Protein AF-A0A920H815-F1 (afdb_monomer)

Sequence (118 aa):
MYKNYIPILSSESYQNYSILFKRKYTRFIFSVDKKKNIILGKKRKYYKNIRCLSLIMMNIDRIGSNKGIEIEYLNKVKNSNNYNNFIVAGGFKKSDETVLKKLNIGEVICLSEVLRNL

Secondary structure (DSSP, 8-state):
--SS---EEETTT-S-THHHHSSS---SEEEEEEETTEE-STTTTSGGG---SEEEEEEGGGTTSSS---HHHHHHHHHT---S-EEEESS--GGGHHHHHHTT--EEE-SHHHHH--

Mean predicted aligned error: 5.02 Å

Radius of gyration: 14.64 Å; Cα contacts (8 Å, |Δi|>4): 190; chains: 1; bounding box: 39×27×41 Å

Structure (mmCIF, N/CA/C/O backbone):
data_AF-A0A920H815-F1
#
_entry.id   AF-A0A920H815-F1
#
loop_
_atom_site.group_PDB
_atom_site.id
_atom_site.type_symbol
_atom_site.label_atom_id
_atom_site.label_alt_id
_atom_site.label_comp_id
_atom_site.label_asym_id
_atom_site.label_entity_id
_atom_site.label_seq_id
_atom_site.pdbx_PDB_ins_code
_atom_site.Cartn_x
_atom_site.Cartn_y
_atom_site.Cartn_z
_atom_site.occupancy
_atom_site.B_iso_or_equiv
_atom_site.auth_seq_id
_atom_site.auth_comp_id
_atom_site.auth_asym_id
_atom_site.auth_atom_id
_atom_site.pdbx_PDB_model_num
ATOM 1 N N . MET A 1 1 ? -27.165 -3.424 2.553 1.00 58.59 1 MET A N 1
ATOM 2 C CA . MET A 1 1 ? -25.768 -3.710 2.952 1.00 58.59 1 MET A CA 1
ATOM 3 C C . MET A 1 1 ? -25.347 -4.982 2.228 1.00 58.59 1 MET A C 1
ATOM 5 O O . MET A 1 1 ? -26.087 -5.957 2.305 1.00 58.59 1 MET A O 1
ATOM 9 N N . TYR A 1 2 ? -24.273 -4.954 1.435 1.00 74.31 2 TYR A N 1
ATOM 10 C CA . TYR A 1 2 ? -23.832 -6.127 0.664 1.00 74.31 2 TYR A CA 1
ATOM 11 C C . TYR A 1 2 ? -23.469 -7.284 1.613 1.00 74.31 2 TYR A C 1
ATOM 13 O O . TYR A 1 2 ? -22.980 -7.041 2.712 1.00 74.31 2 TYR A O 1
ATOM 21 N N . LYS A 1 3 ? -23.731 -8.541 1.232 1.00 76.62 3 LYS A N 1
ATOM 22 C CA . LYS A 1 3 ? -23.512 -9.703 2.122 1.00 76.62 3 LYS A CA 1
ATOM 23 C C . LYS A 1 3 ? -22.102 -10.309 2.032 1.00 76.62 3 LYS A C 1
ATOM 25 O O . LYS A 1 3 ? -21.696 -11.001 2.956 1.00 76.62 3 LYS A O 1
ATOM 30 N N . ASN A 1 4 ? -21.349 -10.029 0.966 1.00 86.69 4 ASN A N 1
ATOM 31 C CA . ASN A 1 4 ? -20.008 -10.577 0.741 1.00 86.69 4 ASN A CA 1
ATOM 32 C C . ASN A 1 4 ? -19.070 -9.509 0.155 1.00 86.69 4 ASN A C 1
ATOM 34 O O . ASN A 1 4 ? -18.893 -9.426 -1.056 1.00 86.69 4 ASN A O 1
ATOM 38 N N . TYR A 1 5 ? -18.537 -8.634 1.008 1.00 87.81 5 TYR A N 1
ATOM 39 C CA . TYR A 1 5 ? -17.632 -7.562 0.591 1.00 87.81 5 TYR A CA 1
ATOM 40 C C . TYR A 1 5 ? -16.606 -7.246 1.682 1.00 87.81 5 TYR A C 1
ATOM 42 O O . TYR A 1 5 ? -16.864 -7.443 2.872 1.00 87.81 5 TYR A O 1
ATOM 50 N N . ILE A 1 6 ? -15.459 -6.706 1.272 1.00 89.69 6 ILE A N 1
ATOM 51 C CA . ILE A 1 6 ? -14.513 -6.029 2.160 1.00 89.69 6 ILE A CA 1
ATOM 52 C C . ILE A 1 6 ? -14.474 -4.563 1.719 1.00 89.69 6 ILE A C 1
ATOM 54 O O . ILE A 1 6 ? -14.097 -4.290 0.580 1.00 89.69 6 ILE A O 1
ATOM 58 N N . PRO A 1 7 ? -14.887 -3.608 2.568 1.00 89.31 7 PRO A N 1
ATOM 59 C CA . PRO A 1 7 ? -14.834 -2.203 2.200 1.00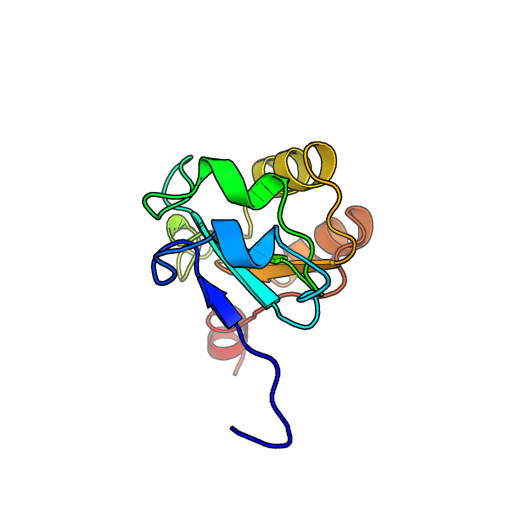 89.31 7 PRO A CA 1
ATOM 60 C C . PRO A 1 7 ? -13.384 -1.726 2.103 1.00 89.31 7 PRO A C 1
ATOM 62 O O . PRO A 1 7 ? -12.562 -2.043 2.966 1.00 89.31 7 PRO A O 1
ATOM 65 N N . ILE A 1 8 ? -13.103 -0.916 1.084 1.00 90.06 8 ILE A N 1
ATOM 66 C CA . ILE A 1 8 ? -11.870 -0.136 0.979 1.00 90.06 8 ILE A CA 1
ATOM 67 C C . ILE A 1 8 ? -12.210 1.306 1.343 1.00 90.06 8 ILE A C 1
ATOM 69 O O . ILE A 1 8 ? -13.060 1.930 0.710 1.00 90.06 8 ILE A O 1
ATOM 73 N N . LEU A 1 9 ? -11.567 1.833 2.380 1.00 88.56 9 LEU A N 1
ATOM 74 C CA . LEU A 1 9 ? -11.722 3.224 2.799 1.00 88.56 9 LEU A CA 1
ATOM 75 C C . LEU A 1 9 ? -10.468 4.000 2.404 1.00 88.56 9 LEU A C 1
ATOM 77 O O . LEU A 1 9 ? -9.372 3.618 2.802 1.00 88.56 9 LEU A O 1
ATOM 81 N N . SER A 1 10 ? -10.621 5.083 1.642 1.00 88.38 10 SER A N 1
ATOM 82 C CA . SER A 1 10 ? -9.501 5.931 1.214 1.00 88.38 10 SER A CA 1
ATOM 83 C C . SER A 1 10 ? -9.291 7.130 2.146 1.00 88.38 10 SER A C 1
ATOM 85 O O . SER A 1 10 ? -10.260 7.722 2.647 1.00 88.38 10 SER A O 1
ATOM 87 N N . SER A 1 11 ? -8.025 7.536 2.316 1.00 85.25 11 SER A N 1
ATOM 88 C CA . SER A 1 11 ? -7.622 8.790 2.974 1.00 85.25 11 SER A CA 1
ATOM 89 C C . SER A 1 11 ? -8.336 10.032 2.429 1.00 85.25 11 SER A C 1
ATOM 91 O O . SER A 1 11 ? -8.500 11.014 3.163 1.00 85.25 11 SER A O 1
ATOM 93 N N . GLU A 1 12 ? -8.784 9.985 1.175 1.00 82.38 12 GLU A N 1
ATOM 94 C CA . GLU A 1 12 ? -9.420 11.095 0.463 1.00 82.38 12 GLU A CA 1
ATOM 95 C C . GLU A 1 12 ? -10.949 11.089 0.567 1.00 82.38 12 GLU A C 1
ATOM 97 O O . GLU A 1 12 ? -11.560 12.154 0.630 1.00 82.38 12 GLU A O 1
ATOM 102 N N . SER A 1 13 ? -11.574 9.912 0.648 1.00 75.00 13 SER A N 1
ATOM 103 C CA . SER A 1 13 ? -13.037 9.779 0.570 1.00 75.00 13 SER A CA 1
ATOM 104 C C . SER A 1 13 ? -13.747 9.895 1.922 1.00 75.00 13 SER A C 1
ATOM 106 O O . SER A 1 13 ? -14.927 10.237 1.979 1.00 75.00 13 SER A O 1
ATOM 108 N N . TYR A 1 14 ? -13.070 9.581 3.031 1.00 69.12 14 TYR A N 1
ATOM 109 C CA . TYR A 1 14 ? -13.755 9.396 4.313 1.00 69.12 14 TYR A CA 1
ATOM 110 C C . TYR A 1 14 ? -13.800 10.672 5.169 1.00 69.12 14 TYR A C 1
ATOM 112 O O . TYR A 1 14 ? -12.777 11.198 5.604 1.00 69.12 14 TYR A O 1
ATOM 120 N N . GLN A 1 15 ? -14.998 11.185 5.457 1.00 68.12 15 GLN A N 1
ATOM 121 C CA . GLN A 1 15 ? -15.148 12.467 6.158 1.00 68.12 15 GLN A CA 1
ATOM 122 C C . GLN A 1 15 ? -15.010 12.349 7.688 1.00 68.12 15 GLN A C 1
ATOM 124 O O . GLN A 1 15 ? -14.424 13.232 8.322 1.00 68.12 15 GLN A O 1
ATOM 129 N N . ASN A 1 16 ? -15.477 11.248 8.295 1.00 72.81 16 ASN A N 1
ATOM 130 C CA . ASN A 1 16 ? -15.565 11.106 9.753 1.00 72.81 16 ASN A CA 1
ATOM 131 C C . ASN A 1 16 ? -14.744 9.936 10.322 1.00 72.81 16 ASN A C 1
ATOM 133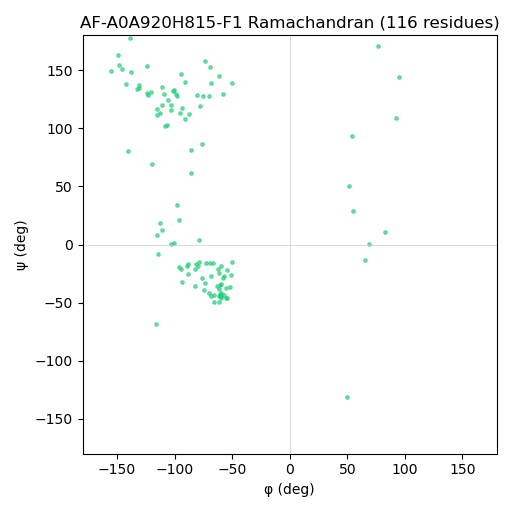 O O . ASN A 1 16 ? -15.283 8.982 10.872 1.00 72.81 16 ASN A O 1
ATOM 137 N N . TYR A 1 17 ? -13.415 10.046 10.273 1.00 73.19 17 TYR A N 1
ATOM 138 C CA . TYR A 1 17 ? -12.480 9.056 10.834 1.00 73.19 17 TYR A CA 1
ATOM 139 C C . TYR A 1 17 ? -12.690 8.723 12.315 1.00 73.19 17 TYR A C 1
ATOM 141 O O . TYR A 1 17 ? -12.277 7.653 12.753 1.00 73.19 17 TYR A O 1
ATOM 149 N N . SER A 1 18 ? -13.335 9.604 13.090 1.00 70.56 18 SER A N 1
ATOM 150 C CA . SER A 1 18 ? -13.567 9.376 14.522 1.00 70.56 18 SER A CA 1
ATOM 151 C C . SER A 1 18 ? -14.344 8.085 14.796 1.00 70.56 18 SER A C 1
ATOM 153 O O . SER A 1 18 ? -14.122 7.450 15.824 1.00 70.56 18 SER A O 1
ATOM 155 N N . ILE A 1 19 ? -15.190 7.652 13.855 1.00 70.94 19 ILE A N 1
ATOM 156 C CA . ILE A 1 19 ? -15.954 6.411 13.983 1.00 70.94 19 ILE A CA 1
ATOM 157 C C . ILE A 1 19 ? -15.101 5.161 13.734 1.00 70.94 19 ILE A C 1
ATOM 159 O O . ILE A 1 19 ? -15.350 4.141 14.360 1.00 70.94 19 ILE A O 1
ATOM 163 N N . LEU A 1 20 ? -14.041 5.244 12.919 1.00 71.38 20 LEU A N 1
ATOM 164 C CA 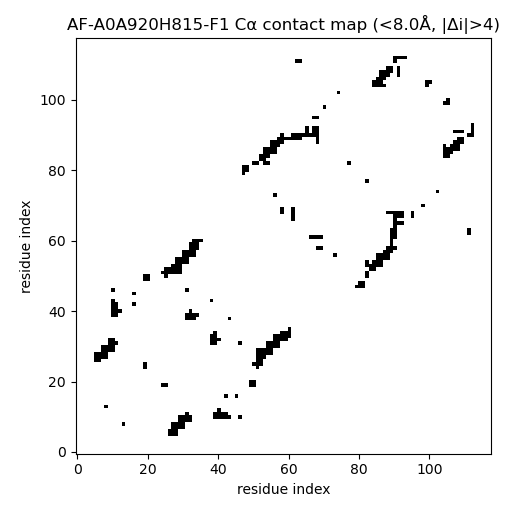. LEU A 1 20 ? -13.094 4.133 12.721 1.00 71.38 20 LEU A CA 1
ATOM 165 C C . LEU A 1 20 ? -12.265 3.871 13.984 1.00 71.38 20 LEU A C 1
ATOM 167 O O . LEU A 1 20 ? -11.846 2.746 14.237 1.00 71.38 20 LEU A O 1
ATOM 171 N N . PHE A 1 21 ? -12.068 4.905 14.804 1.00 68.19 21 PHE A N 1
ATOM 172 C CA . PHE A 1 21 ? -11.434 4.787 16.116 1.00 68.19 21 PHE A CA 1
ATOM 173 C C . PHE A 1 21 ? -12.410 4.323 17.207 1.00 68.19 21 PHE A C 1
ATOM 175 O O . PHE A 1 21 ? -11.986 3.788 18.232 1.00 68.19 21 PHE A O 1
ATOM 182 N N . LYS A 1 22 ? -13.723 4.497 17.004 1.00 59.53 22 LYS A N 1
ATOM 183 C CA . LYS A 1 22 ? -14.753 4.098 17.967 1.00 59.53 22 LYS A CA 1
ATOM 184 C C . LYS A 1 22 ? -15.226 2.667 17.686 1.00 59.53 22 LYS A C 1
ATOM 186 O O . LYS A 1 22 ? -15.977 2.403 16.763 1.00 59.53 22 LYS A O 1
ATOM 191 N N . ARG A 1 23 ? -14.812 1.757 18.575 1.00 54.09 23 ARG A N 1
ATOM 192 C CA . ARG A 1 23 ? -15.325 0.386 18.781 1.00 54.09 23 ARG A CA 1
ATOM 193 C C . ARG A 1 23 ? -15.363 -0.522 17.533 1.00 54.09 23 ARG A C 1
ATOM 195 O O . ARG A 1 23 ? -16.381 -0.681 16.874 1.00 54.09 23 ARG A O 1
ATOM 202 N N . LYS A 1 24 ? -14.276 -1.288 17.371 1.00 63.81 24 LYS A N 1
ATOM 203 C CA . LYS A 1 24 ? -14.225 -2.631 16.744 1.00 63.81 24 LYS A CA 1
ATOM 204 C C . LYS A 1 24 ? -14.467 -2.743 15.232 1.00 63.81 24 LYS A C 1
ATOM 206 O O . LYS A 1 24 ? -14.389 -3.858 14.721 1.00 63.81 24 LYS A O 1
ATOM 211 N N . TYR A 1 25 ? -14.702 -1.659 14.495 1.00 74.06 25 TYR A N 1
ATOM 212 C CA . TYR A 1 25 ? -14.799 -1.761 13.037 1.00 74.06 25 TYR A CA 1
ATOM 213 C C . TYR A 1 25 ? -13.403 -1.910 12.429 1.00 74.06 25 TYR A C 1
ATOM 215 O O . TYR A 1 25 ? -12.767 -0.922 12.107 1.00 74.06 25 TYR A O 1
ATOM 223 N N . THR A 1 26 ? -12.901 -3.142 12.331 1.00 80.69 26 THR A N 1
ATOM 224 C CA . THR A 1 26 ? -11.551 -3.446 11.814 1.00 80.69 26 THR A CA 1
ATOM 225 C C . THR A 1 26 ? -11.577 -4.242 10.515 1.00 80.69 26 THR A C 1
ATOM 227 O O . THR A 1 26 ? -10.535 -4.443 9.898 1.00 80.69 26 THR A O 1
ATOM 230 N N . ARG A 1 27 ? -12.756 -4.709 10.086 1.00 88.00 27 ARG A N 1
ATOM 231 C CA . ARG A 1 27 ? -12.926 -5.569 8.909 1.00 88.00 27 ARG A CA 1
ATOM 232 C C . ARG A 1 27 ? -13.041 -4.747 7.622 1.00 88.00 27 ARG A C 1
ATOM 234 O O . ARG A 1 27 ? -14.064 -4.769 6.947 1.00 88.00 27 ARG A O 1
ATOM 241 N N . PHE A 1 28 ? -11.995 -3.993 7.315 1.00 89.06 28 PHE A N 1
ATOM 242 C CA . PHE A 1 28 ? -11.883 -3.183 6.105 1.00 89.06 28 PHE A CA 1
ATOM 243 C C . PHE A 1 28 ? -10.419 -3.083 5.671 1.00 89.06 28 PHE A C 1
ATOM 245 O O . PHE A 1 28 ? -9.518 -3.361 6.465 1.00 89.06 28 PHE A O 1
ATOM 252 N N . ILE A 1 29 ? -10.184 -2.678 4.428 1.00 91.69 29 ILE A N 1
ATOM 253 C CA . ILE A 1 29 ? -8.861 -2.304 3.926 1.00 91.69 29 ILE A CA 1
ATOM 254 C C . ILE A 1 29 ? -8.780 -0.783 3.932 1.00 91.69 29 ILE A C 1
ATOM 256 O O . ILE A 1 29 ? -9.706 -0.099 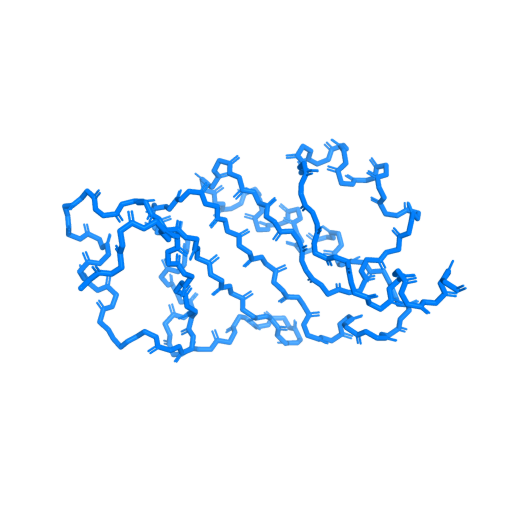3.493 1.00 91.69 29 ILE A O 1
ATOM 260 N N . PHE A 1 30 ? -7.682 -0.242 4.446 1.00 90.62 30 PHE A N 1
ATOM 261 C CA . PHE A 1 30 ? -7.436 1.191 4.390 1.00 90.62 30 PHE A CA 1
ATOM 262 C C . PHE A 1 30 ? -6.506 1.494 3.219 1.00 90.62 30 PHE A C 1
ATOM 264 O O . PHE A 1 30 ? -5.465 0.861 3.105 1.00 90.62 30 PHE A O 1
ATOM 271 N N . SER A 1 31 ? -6.875 2.426 2.345 1.00 92.56 31 SER A N 1
ATOM 272 C CA . SER A 1 31 ? -6.053 2.851 1.211 1.00 92.56 31 SER A CA 1
ATOM 273 C C . SER A 1 31 ? -5.531 4.252 1.449 1.00 92.56 31 SER A C 1
ATOM 275 O O . SER A 1 31 ? -6.292 5.167 1.775 1.00 92.56 31 SER A O 1
ATOM 277 N N . VAL A 1 32 ? -4.225 4.417 1.285 1.00 92.19 32 VAL A N 1
ATOM 278 C CA . VAL A 1 32 ? -3.578 5.720 1.335 1.00 92.19 32 VAL A CA 1
ATOM 279 C C . VAL A 1 32 ? -2.801 5.956 0.057 1.00 92.19 32 VAL A C 1
ATOM 281 O O . VAL A 1 32 ? -1.978 5.141 -0.366 1.00 92.19 32 VAL A O 1
ATOM 284 N N . ASP A 1 33 ? -3.045 7.125 -0.509 1.00 92.69 33 ASP A N 1
ATOM 285 C CA . ASP A 1 33 ? -2.414 7.547 -1.741 1.00 92.69 33 ASP A CA 1
ATOM 286 C C . ASP A 1 33 ? -1.294 8.518 -1.397 1.00 92.69 33 ASP A C 1
ATOM 288 O O . ASP A 1 33 ? -1.462 9.440 -0.599 1.00 92.69 33 ASP A O 1
ATOM 292 N N . LYS A 1 34 ? -0.120 8.307 -1.976 1.00 92.69 34 LYS A N 1
ATOM 293 C CA . LYS A 1 34 ? 1.046 9.175 -1.846 1.00 92.69 34 LYS A CA 1
ATOM 294 C C . LYS A 1 34 ? 1.306 9.858 -3.173 1.00 92.69 34 LYS A C 1
ATOM 296 O O . LYS A 1 34 ? 1.358 9.210 -4.217 1.00 92.69 34 LYS A O 1
ATOM 301 N N . LYS A 1 35 ? 1.582 11.156 -3.098 1.00 92.94 35 LYS A N 1
ATOM 302 C CA . LYS A 1 35 ? 2.193 11.927 -4.178 1.00 92.94 35 LYS A CA 1
ATOM 303 C C . LYS A 1 35 ? 3.322 12.767 -3.600 1.00 92.94 35 LYS A C 1
ATOM 305 O O . LYS A 1 35 ? 3.178 13.404 -2.554 1.00 92.94 35 LYS A O 1
ATOM 310 N N . LYS A 1 36 ? 4.468 12.761 -4.264 1.00 90.00 36 LYS A N 1
ATOM 311 C CA . LYS A 1 36 ? 5.761 13.211 -3.744 1.00 90.00 36 LYS A CA 1
ATOM 312 C C . LYS A 1 36 ? 6.004 12.550 -2.387 1.00 90.00 36 LYS A C 1
ATOM 314 O O . LYS A 1 36 ? 5.782 11.355 -2.249 1.00 90.00 36 LYS A O 1
ATOM 319 N N . ASN A 1 37 ? 6.383 13.300 -1.356 1.00 85.88 37 ASN A N 1
ATOM 320 C CA . ASN A 1 37 ? 6.586 12.775 0.001 1.00 85.88 37 ASN A CA 1
ATOM 321 C C . ASN A 1 37 ? 5.371 12.955 0.922 1.00 85.88 37 ASN A C 1
ATOM 323 O O . ASN A 1 37 ? 5.509 12.953 2.145 1.00 85.88 37 ASN A O 1
ATOM 327 N N . ILE A 1 38 ? 4.177 13.129 0.349 1.00 88.56 38 ILE A N 1
ATOM 328 C CA . ILE A 1 38 ? 2.970 13.489 1.089 1.00 88.56 38 ILE A CA 1
ATOM 329 C C . ILE A 1 38 ? 1.885 12.439 0.850 1.00 88.56 38 ILE A C 1
ATOM 331 O O . ILE A 1 38 ? 1.540 12.138 -0.289 1.00 88.56 38 ILE A O 1
ATOM 335 N N . ILE A 1 39 ? 1.313 11.923 1.942 1.00 89.88 39 ILE A N 1
ATOM 336 C CA . ILE A 1 39 ? 0.047 11.185 1.891 1.00 89.88 39 ILE A CA 1
ATOM 337 C C . ILE A 1 39 ? -1.082 12.176 1.587 1.00 89.88 39 ILE A C 1
ATOM 339 O O . ILE A 1 39 ? -1.220 13.201 2.267 1.00 89.88 39 ILE A O 1
ATOM 343 N N . LEU A 1 40 ? -1.872 11.870 0.567 1.00 89.81 40 LEU A N 1
ATOM 344 C CA . LEU A 1 40 ? -3.022 12.630 0.112 1.00 89.81 40 LEU A CA 1
ATOM 345 C C . LEU A 1 40 ? -4.215 12.473 1.062 1.00 89.81 40 LEU A C 1
ATOM 347 O O . LEU A 1 40 ? -4.316 11.531 1.854 1.00 89.81 40 LEU A O 1
ATOM 351 N N . GLY A 1 41 ? -5.122 13.446 0.994 1.00 83.62 41 GLY A N 1
ATOM 352 C CA . GLY A 1 41 ? -6.313 13.520 1.834 1.00 83.62 41 GLY A CA 1
ATOM 353 C C . GLY A 1 41 ? -6.140 14.376 3.092 1.00 83.62 41 GLY A C 1
ATOM 354 O O . GLY A 1 41 ? -5.101 14.394 3.760 1.00 83.62 41 GLY A O 1
ATOM 355 N N . LYS A 1 42 ? -7.215 15.083 3.469 1.00 71.56 42 LYS A N 1
ATOM 356 C CA . LYS A 1 42 ? -7.251 16.016 4.620 1.00 71.56 42 LYS A CA 1
ATOM 357 C C . LYS A 1 42 ? -6.921 15.346 5.960 1.00 71.56 42 LYS A C 1
ATOM 359 O O . LYS A 1 42 ? -6.614 16.016 6.945 1.00 71.56 42 LYS A O 1
ATOM 364 N N . LYS A 1 43 ? -7.022 14.019 6.021 1.00 67.75 43 LYS A N 1
ATOM 365 C CA . LYS A 1 43 ? -6.928 13.217 7.245 1.00 67.75 43 LYS A CA 1
ATOM 366 C C . LYS A 1 43 ? -5.673 12.336 7.281 1.00 67.75 43 LYS A C 1
ATOM 368 O O . LYS A 1 43 ? -5.563 11.475 8.147 1.00 67.75 43 LYS A O 1
ATOM 373 N N . ARG A 1 44 ? -4.662 12.643 6.455 1.00 72.19 44 ARG A N 1
ATOM 374 C CA . ARG A 1 44 ? -3.336 11.989 6.416 1.00 72.19 44 ARG A CA 1
ATOM 375 C C . ARG A 1 44 ? -2.592 11.852 7.751 1.00 72.19 44 ARG A C 1
ATOM 377 O O . ARG A 1 44 ? -1.617 11.127 7.822 1.00 72.19 44 ARG A O 1
ATOM 384 N N . LYS A 1 45 ? -2.980 12.567 8.809 1.00 74.75 45 LYS A N 1
ATOM 385 C CA . LYS A 1 45 ? -2.368 12.415 10.144 1.00 74.75 45 LYS A CA 1
ATOM 386 C C . LYS A 1 45 ? -2.885 11.199 10.913 1.00 74.75 45 LYS A C 1
ATOM 388 O O . LYS A 1 45 ? -2.257 10.764 11.866 1.00 74.75 45 LYS A O 1
ATOM 393 N N . TYR A 1 46 ? -4.033 10.669 10.504 1.00 75.44 46 TYR A N 1
ATOM 394 C CA . TYR A 1 46 ? -4.752 9.644 11.247 1.00 75.44 46 TYR A CA 1
ATOM 395 C C . TYR A 1 46 ? -4.419 8.229 10.800 1.00 75.44 46 TYR A C 1
ATOM 397 O O . TYR A 1 46 ? -4.624 7.318 11.596 1.00 75.44 46 TYR A O 1
ATOM 405 N N . TYR A 1 47 ? -3.889 8.037 9.581 1.00 81.62 47 TYR A N 1
ATOM 406 C CA . TYR A 1 47 ? -3.680 6.686 9.054 1.00 81.62 47 TYR A CA 1
ATOM 407 C C . TYR A 1 47 ? -2.839 5.838 10.000 1.00 81.62 47 TYR A C 1
ATOM 409 O O . TYR A 1 47 ? -3.168 4.689 10.217 1.00 81.62 47 TYR A O 1
ATOM 417 N N . LYS A 1 48 ? -1.833 6.398 10.668 1.00 83.00 48 LYS A N 1
ATOM 418 C CA . LYS A 1 48 ? -0.963 5.621 11.558 1.00 83.00 48 LYS A CA 1
ATOM 419 C C . LYS A 1 48 ? -1.673 4.872 12.690 1.00 83.00 48 LYS A C 1
ATOM 421 O O . LYS A 1 48 ? -1.187 3.846 13.150 1.00 83.00 48 LYS A O 1
ATOM 426 N N . ASN A 1 49 ? -2.828 5.379 13.114 1.00 79.94 49 ASN A N 1
ATOM 427 C CA . ASN A 1 49 ? -3.552 4.885 14.282 1.00 79.94 49 ASN A CA 1
ATOM 428 C C . ASN A 1 49 ? -4.758 4.013 13.908 1.00 79.94 49 ASN A C 1
ATOM 430 O O . ASN A 1 49 ? -5.509 3.590 14.787 1.00 79.94 49 ASN A O 1
ATOM 434 N N . ILE A 1 50 ? -5.008 3.802 12.613 1.00 83.06 50 ILE A N 1
ATOM 435 C CA . ILE A 1 50 ? -6.174 3.058 12.142 1.00 83.06 50 ILE A CA 1
ATOM 436 C C . ILE A 1 50 ? -5.899 1.561 12.253 1.00 83.06 50 ILE A C 1
ATOM 438 O O . ILE A 1 50 ? -4.909 1.056 11.734 1.00 83.06 50 ILE A O 1
ATOM 442 N N . ARG A 1 51 ? -6.821 0.837 12.891 1.00 86.62 51 ARG A N 1
ATOM 443 C CA . ARG A 1 51 ? -6.801 -0.624 12.931 1.00 86.62 51 ARG A CA 1
ATOM 444 C C . ARG A 1 51 ? -7.698 -1.173 11.825 1.00 86.62 51 ARG A C 1
ATOM 446 O O . ARG A 1 51 ? -8.914 -1.020 11.886 1.00 86.62 51 ARG A O 1
ATOM 453 N N . CYS A 1 52 ? -7.103 -1.832 10.841 1.00 88.06 52 CYS A N 1
ATOM 454 C CA . CYS A 1 52 ? -7.794 -2.435 9.702 1.00 88.06 52 CYS A CA 1
ATOM 455 C C . CYS A 1 52 ? -7.197 -3.817 9.379 1.00 88.06 52 CYS A C 1
ATOM 457 O O . CYS A 1 52 ? -6.250 -4.250 10.039 1.00 88.06 52 CYS A O 1
ATOM 459 N N . LEU A 1 53 ? -7.751 -4.521 8.388 1.00 91.81 53 LEU A N 1
ATOM 460 C CA . LEU A 1 53 ? -7.212 -5.803 7.920 1.00 91.81 53 LEU A CA 1
ATOM 461 C C . LEU A 1 53 ? -5.867 -5.616 7.223 1.00 91.81 53 LEU A C 1
ATOM 463 O O . LEU A 1 53 ? -4.941 -6.397 7.423 1.00 91.81 53 LEU A O 1
ATOM 467 N N . SER A 1 54 ? -5.774 -4.609 6.358 1.00 92.50 54 SER A N 1
ATOM 468 C CA . SER A 1 54 ? -4.588 -4.345 5.542 1.00 92.50 54 SER A CA 1
ATOM 469 C C . SER A 1 54 ? -4.525 -2.875 5.154 1.00 92.50 54 SER A C 1
ATOM 471 O O . SER A 1 54 ? -5.567 -2.226 5.006 1.00 92.50 54 SER A O 1
ATOM 473 N N . LEU A 1 55 ? -3.308 -2.363 4.989 1.00 92.81 55 LEU A N 1
ATOM 474 C CA . LEU A 1 55 ? -3.051 -1.031 4.453 1.00 92.81 55 LEU A CA 1
ATOM 475 C C . LEU A 1 55 ? -2.587 -1.147 3.000 1.00 92.81 55 LEU A C 1
ATOM 477 O O . LEU A 1 55 ? -1.498 -1.663 2.753 1.00 92.81 55 LEU A O 1
ATOM 481 N N . ILE A 1 56 ? -3.366 -0.620 2.058 1.00 94.56 56 ILE A N 1
ATOM 482 C CA . ILE A 1 56 ? -2.877 -0.323 0.712 1.00 94.56 56 ILE A CA 1
ATOM 483 C C . ILE A 1 56 ? -2.066 0.969 0.785 1.00 94.56 56 ILE A C 1
ATOM 485 O O . ILE A 1 56 ? -2.592 2.019 1.152 1.00 94.56 56 ILE A O 1
ATOM 489 N N . MET A 1 57 ? -0.789 0.887 0.427 1.00 93.75 57 MET A N 1
ATOM 490 C CA . MET A 1 57 ? 0.091 2.040 0.265 1.00 93.75 57 MET A CA 1
ATOM 491 C C . MET A 1 57 ? 0.366 2.242 -1.220 1.00 93.75 57 MET A C 1
ATOM 493 O O . MET A 1 57 ? 1.183 1.523 -1.804 1.00 93.75 57 MET A O 1
ATOM 497 N N . MET A 1 58 ? -0.307 3.219 -1.826 1.00 94.69 58 MET A N 1
ATOM 498 C CA . MET A 1 58 ? -0.133 3.539 -3.237 1.00 94.69 58 MET A CA 1
ATOM 499 C C . MET A 1 58 ? 0.796 4.732 -3.423 1.00 94.69 58 MET A C 1
ATOM 501 O O . MET A 1 58 ? 0.577 5.790 -2.842 1.00 94.69 58 MET A O 1
ATOM 505 N N . ASN A 1 59 ? 1.808 4.602 -4.281 1.00 95.06 59 ASN A N 1
ATOM 506 C CA . ASN A 1 59 ? 2.630 5.734 -4.703 1.00 95.06 59 ASN A CA 1
ATOM 507 C C . ASN A 1 59 ? 2.303 6.139 -6.140 1.00 95.06 59 ASN A C 1
ATOM 509 O O . ASN A 1 59 ? 2.739 5.495 -7.097 1.00 95.06 59 ASN A O 1
ATOM 513 N N . ILE A 1 60 ? 1.548 7.227 -6.281 1.00 94.56 60 ILE A N 1
ATOM 514 C CA . ILE A 1 60 ? 1.027 7.693 -7.567 1.00 94.56 60 ILE A CA 1
ATOM 515 C C . ILE A 1 60 ? 2.163 8.083 -8.517 1.00 94.56 60 ILE A C 1
ATOM 517 O O . ILE A 1 60 ? 2.084 7.784 -9.704 1.00 94.56 60 ILE A O 1
ATOM 521 N N . ASP A 1 61 ? 3.262 8.653 -8.011 1.00 94.69 61 ASP A N 1
ATOM 522 C CA . ASP A 1 61 ? 4.401 9.048 -8.857 1.00 94.69 61 ASP A CA 1
ATOM 523 C C . ASP A 1 61 ? 5.128 7.851 -9.485 1.00 94.69 61 ASP A C 1
ATOM 525 O O . ASP A 1 61 ? 5.939 8.012 -10.400 1.00 94.69 61 ASP A O 1
ATOM 529 N N . ARG A 1 62 ? 4.882 6.642 -8.968 1.00 94.56 62 ARG A N 1
ATOM 530 C CA . ARG A 1 62 ? 5.508 5.410 -9.450 1.00 94.56 62 ARG A CA 1
ATOM 531 C C . ARG A 1 62 ? 4.631 4.666 -10.455 1.00 94.56 62 ARG A C 1
ATOM 533 O O . ARG A 1 62 ? 5.171 3.876 -11.232 1.00 94.56 62 ARG A O 1
ATOM 540 N N . ILE A 1 63 ? 3.323 4.931 -10.503 1.00 92.00 63 ILE A N 1
ATOM 541 C CA . ILE A 1 63 ? 2.386 4.293 -11.444 1.00 92.00 63 ILE A CA 1
ATOM 542 C C . ILE A 1 63 ? 2.844 4.550 -12.883 1.00 92.00 63 ILE A C 1
ATOM 544 O O . ILE A 1 63 ? 3.163 5.678 -13.242 1.00 92.00 63 ILE A O 1
ATOM 548 N N . GLY A 1 64 ? 2.939 3.497 -13.702 1.00 87.88 64 GLY A N 1
ATOM 549 C CA . GLY A 1 64 ? 3.354 3.602 -15.108 1.00 87.88 64 GLY A CA 1
ATOM 550 C C . GLY A 1 64 ? 4.804 4.054 -15.347 1.00 87.88 64 GLY A C 1
ATOM 551 O O . GLY A 1 64 ? 5.319 3.855 -16.440 1.00 87.88 64 GLY A O 1
ATOM 552 N N . SER A 1 65 ? 5.504 4.566 -14.331 1.00 90.19 65 SER A N 1
ATOM 553 C CA . SER A 1 65 ? 6.804 5.240 -14.459 1.00 90.19 65 SER A CA 1
ATOM 554 C C . SER A 1 65 ? 7.978 4.339 -14.849 1.00 90.19 65 SER A C 1
ATOM 556 O O . SER A 1 65 ? 9.043 4.844 -15.191 1.00 90.19 65 SER A O 1
ATOM 558 N N . ASN A 1 66 ? 7.824 3.017 -14.723 1.00 86.44 66 ASN A N 1
ATOM 559 C CA . ASN A 1 66 ? 8.921 2.055 -14.844 1.00 86.44 66 ASN A CA 1
ATOM 560 C C . ASN A 1 66 ? 10.095 2.356 -13.880 1.00 86.44 66 ASN A C 1
ATOM 562 O O . ASN A 1 66 ? 11.241 2.032 -14.178 1.00 86.44 66 ASN A O 1
ATOM 566 N N . LYS A 1 67 ? 9.842 2.971 -12.713 1.00 91.38 67 LYS A N 1
ATOM 567 C CA . LYS A 1 67 ? 10.876 3.288 -11.702 1.00 91.38 67 LYS A CA 1
ATOM 568 C C . LYS A 1 67 ? 10.936 2.320 -10.514 1.00 91.38 67 LYS A C 1
ATOM 570 O O . LYS A 1 67 ? 11.751 2.548 -9.625 1.00 91.38 67 LYS A O 1
ATOM 575 N N . GLY A 1 68 ? 10.101 1.280 -10.478 1.00 93.44 68 GLY A N 1
ATOM 576 C CA . GLY A 1 68 ? 10.011 0.391 -9.315 1.00 93.44 68 GLY A CA 1
ATOM 577 C C . GLY A 1 68 ? 9.234 1.028 -8.161 1.00 93.44 68 GLY A C 1
ATOM 578 O O . GLY A 1 68 ? 8.919 2.229 -8.178 1.00 93.44 68 GLY A O 1
ATOM 579 N N . ILE A 1 69 ? 8.946 0.228 -7.140 1.00 94.44 69 ILE A N 1
ATOM 580 C CA . ILE A 1 69 ? 8.382 0.723 -5.877 1.00 94.44 69 ILE A CA 1
ATOM 581 C C . ILE A 1 69 ? 9.396 1.565 -5.088 1.00 94.44 69 ILE A C 1
ATOM 583 O O . ILE A 1 69 ? 10.609 1.387 -5.165 1.00 94.44 69 ILE A O 1
ATOM 587 N N . GLU A 1 70 ? 8.899 2.495 -4.273 1.00 93.75 70 GLU A N 1
ATOM 588 C CA . GLU A 1 70 ? 9.742 3.336 -3.415 1.00 93.75 70 GLU A CA 1
ATOM 589 C C . GLU A 1 70 ? 10.041 2.640 -2.078 1.00 93.75 70 GLU A C 1
ATOM 591 O O . GLU A 1 70 ? 9.394 2.899 -1.061 1.00 93.75 70 GLU A O 1
ATOM 596 N N . ILE A 1 71 ? 11.023 1.736 -2.101 1.00 92.31 71 ILE A N 1
ATOM 597 C CA . ILE A 1 71 ? 11.404 0.869 -0.973 1.00 92.31 71 ILE A CA 1
ATOM 598 C C . ILE A 1 71 ? 11.713 1.641 0.311 1.00 92.31 71 ILE A C 1
ATOM 600 O O . ILE A 1 71 ? 11.235 1.266 1.380 1.00 92.31 71 ILE A O 1
ATOM 604 N N . GLU A 1 72 ? 12.498 2.715 0.226 1.00 91.12 72 GLU A N 1
ATOM 605 C CA . GLU A 1 72 ? 12.930 3.475 1.406 1.00 91.12 72 GLU A CA 1
ATOM 606 C C . GLU A 1 72 ? 11.732 4.045 2.177 1.00 91.12 72 GLU A C 1
ATOM 608 O O . GLU A 1 72 ? 11.625 3.908 3.399 1.00 91.12 72 GLU A O 1
ATOM 613 N N . TYR A 1 73 ? 10.772 4.618 1.448 1.00 89.31 73 TYR A N 1
ATOM 614 C CA . TYR A 1 73 ? 9.549 5.142 2.037 1.00 89.31 73 TYR A CA 1
ATOM 615 C C . TYR A 1 73 ? 8.691 4.032 2.644 1.00 89.31 73 TYR A C 1
ATOM 617 O O . TYR A 1 73 ? 8.185 4.176 3.757 1.00 89.31 73 TYR A O 1
ATOM 625 N N . LEU A 1 74 ? 8.546 2.915 1.932 1.00 89.56 74 LEU A N 1
ATOM 626 C CA . LEU A 1 74 ? 7.785 1.765 2.404 1.00 89.56 74 LEU A CA 1
ATOM 627 C C . LEU A 1 74 ? 8.358 1.214 3.716 1.00 89.56 74 LEU A C 1
ATOM 629 O O . LEU A 1 74 ? 7.606 0.992 4.665 1.00 89.56 74 LEU A O 1
ATOM 633 N N . ASN A 1 75 ? 9.684 1.092 3.806 1.00 90.38 75 ASN A N 1
ATOM 634 C CA . ASN A 1 75 ? 10.379 0.687 5.024 1.00 90.38 75 ASN A CA 1
ATOM 635 C C . ASN A 1 75 ? 10.138 1.688 6.171 1.00 90.38 75 ASN A C 1
ATOM 637 O O . ASN A 1 75 ? 9.779 1.300 7.281 1.00 90.38 75 ASN A O 1
ATOM 641 N N . LYS A 1 76 ? 10.226 2.998 5.896 1.00 88.94 76 LYS A N 1
ATOM 642 C CA . LYS A 1 76 ? 9.926 4.058 6.878 1.00 88.94 76 LYS A CA 1
ATOM 643 C C . LYS A 1 76 ? 8.486 3.993 7.396 1.00 88.94 76 LYS A C 1
ATOM 645 O O . LYS A 1 76 ? 8.241 4.199 8.587 1.00 88.94 76 LYS A O 1
ATOM 650 N N . VAL A 1 77 ? 7.515 3.737 6.522 1.00 86.81 77 VAL A N 1
ATOM 651 C CA . VAL A 1 77 ? 6.117 3.560 6.931 1.00 86.81 77 VAL A CA 1
ATOM 652 C C . VAL A 1 77 ? 5.988 2.304 7.779 1.00 86.81 77 VAL A C 1
ATOM 654 O O . VAL A 1 77 ? 5.416 2.390 8.862 1.00 86.81 77 VAL A O 1
ATOM 657 N N . LYS A 1 78 ? 6.529 1.169 7.337 1.00 86.06 78 LYS A N 1
ATOM 658 C CA . LYS A 1 78 ? 6.430 -0.092 8.075 1.00 86.06 78 LYS A CA 1
ATOM 659 C C . LYS A 1 78 ? 7.003 0.026 9.489 1.00 86.06 78 LYS A C 1
ATOM 661 O O . LYS A 1 78 ? 6.338 -0.359 10.439 1.00 86.06 78 LYS A O 1
ATOM 666 N N . ASN A 1 79 ? 8.157 0.670 9.637 1.00 87.12 79 ASN A N 1
ATOM 667 C CA . ASN A 1 79 ? 8.804 0.858 10.940 1.00 87.12 79 ASN A CA 1
ATOM 668 C C . ASN A 1 79 ? 8.104 1.886 11.840 1.00 87.12 79 ASN A C 1
ATOM 670 O O . ASN A 1 79 ? 8.383 1.946 13.032 1.00 87.12 79 ASN A O 1
ATOM 674 N N . SER A 1 80 ? 7.217 2.722 11.292 1.00 85.38 80 SER A N 1
ATOM 675 C CA .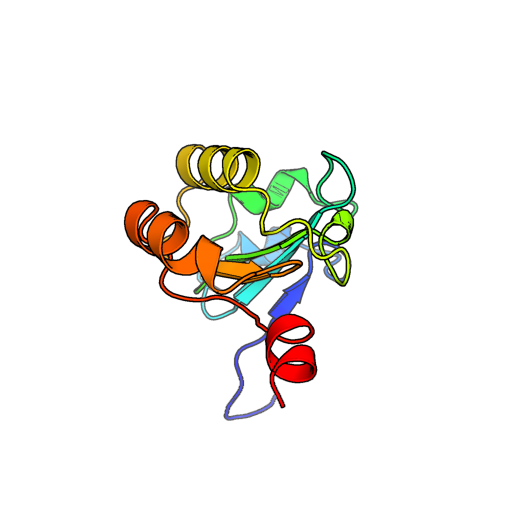 SER A 1 80 ? 6.528 3.775 12.051 1.00 85.38 80 SER A CA 1
ATOM 676 C C . SER A 1 80 ? 5.031 3.533 12.235 1.00 85.38 80 SER A C 1
ATOM 678 O O . SER A 1 80 ? 4.323 4.465 12.623 1.00 85.38 80 SER A O 1
ATOM 680 N N . ASN A 1 81 ? 4.547 2.323 11.931 1.00 82.62 81 ASN A N 1
ATOM 681 C CA . ASN A 1 81 ? 3.143 1.941 12.046 1.00 82.62 81 ASN A CA 1
ATOM 682 C C . ASN A 1 81 ? 2.985 0.473 12.464 1.00 82.62 81 ASN A C 1
ATOM 684 O O . ASN A 1 81 ? 3.769 -0.378 12.065 1.00 82.62 81 ASN A O 1
ATOM 688 N N . ASN A 1 82 ? 1.893 0.157 13.163 1.00 79.62 82 ASN A N 1
ATOM 689 C CA . ASN A 1 82 ? 1.613 -1.192 13.676 1.00 79.62 82 ASN A CA 1
ATOM 690 C C . ASN A 1 82 ? 0.666 -1.994 12.767 1.00 79.62 82 ASN A C 1
ATOM 692 O O . ASN A 1 82 ? -0.185 -2.743 13.245 1.00 79.62 82 ASN A O 1
ATOM 696 N N . TYR A 1 83 ? 0.751 -1.791 11.453 1.00 85.75 83 TYR A N 1
ATOM 697 C CA . TYR A 1 83 ? -0.072 -2.545 10.511 1.00 85.75 83 TYR A CA 1
ATOM 698 C C . TYR A 1 83 ? 0.464 -3.965 10.355 1.00 85.75 83 TYR A C 1
ATOM 700 O O . TYR A 1 83 ? 1.632 -4.162 10.029 1.00 85.75 83 TYR A O 1
ATOM 708 N N . ASN A 1 84 ? -0.419 -4.947 10.533 1.00 82.31 84 ASN A N 1
ATOM 709 C CA . ASN A 1 84 ? -0.063 -6.358 10.387 1.00 82.31 84 ASN A CA 1
ATOM 710 C C . ASN A 1 84 ? 0.126 -6.762 8.924 1.00 82.31 84 ASN A C 1
ATOM 712 O O . ASN A 1 84 ? 0.960 -7.613 8.634 1.00 82.31 84 ASN A O 1
ATOM 716 N N . ASN A 1 85 ? -0.640 -6.155 8.012 1.00 90.94 85 ASN A N 1
ATOM 717 C CA . ASN A 1 85 ? -0.559 -6.452 6.590 1.00 90.94 85 ASN A CA 1
ATOM 718 C C . ASN A 1 85 ? -0.452 -5.174 5.752 1.00 90.94 85 ASN A C 1
ATOM 720 O O . ASN A 1 85 ? -1.194 -4.209 5.963 1.00 90.94 85 ASN A O 1
ATOM 724 N N . PHE A 1 86 ? 0.463 -5.205 4.789 1.00 92.94 86 PHE A N 1
ATOM 725 C CA . PHE A 1 86 ? 0.700 -4.142 3.823 1.00 92.94 86 PHE A CA 1
ATOM 726 C C . PHE A 1 86 ? 0.484 -4.697 2.424 1.00 92.94 86 PHE A C 1
ATOM 728 O O . PHE A 1 86 ? 1.066 -5.715 2.063 1.00 92.94 86 PHE A O 1
ATOM 735 N N . ILE A 1 87 ? -0.298 -3.968 1.639 1.00 95.44 87 ILE A N 1
ATOM 736 C CA . ILE A 1 87 ? -0.470 -4.191 0.212 1.00 95.44 87 ILE A CA 1
ATOM 737 C C . ILE A 1 87 ? 0.201 -3.012 -0.487 1.00 95.44 87 ILE A C 1
ATOM 739 O O . ILE A 1 87 ? -0.148 -1.852 -0.259 1.00 95.44 87 ILE A O 1
ATOM 743 N N . VAL A 1 88 ? 1.200 -3.280 -1.317 1.00 95.19 88 VAL A N 1
ATOM 744 C CA . VAL A 1 88 ? 1.928 -2.212 -2.019 1.00 95.19 88 VAL A CA 1
ATOM 745 C C . VAL A 1 88 ? 1.274 -1.948 -3.364 1.00 95.19 88 VAL A C 1
ATOM 747 O O . VAL A 1 88 ? 0.887 -2.880 -4.058 1.00 95.19 88 VAL A O 1
ATOM 750 N N . ALA A 1 89 ? 1.163 -0.684 -3.762 1.00 94.88 89 ALA A N 1
ATOM 751 C CA . ALA A 1 89 ? 0.642 -0.318 -5.071 1.00 94.88 89 ALA A CA 1
ATOM 752 C C . ALA A 1 89 ? 1.456 0.813 -5.711 1.00 94.88 89 ALA A C 1
ATOM 754 O O . ALA A 1 89 ? 1.974 1.710 -5.043 1.00 94.88 89 ALA A O 1
ATOM 755 N N . GLY A 1 90 ? 1.526 0.786 -7.040 1.00 93.06 90 GLY A N 1
ATOM 756 C CA . GLY A 1 90 ? 2.187 1.813 -7.839 1.00 93.06 90 GLY A CA 1
ATOM 757 C C . GLY A 1 90 ? 3.653 1.509 -8.138 1.00 93.06 90 GLY A C 1
ATOM 758 O O . GLY A 1 90 ? 4.528 1.622 -7.285 1.00 93.06 90 GLY A O 1
ATOM 759 N N . GLY A 1 91 ? 3.912 1.180 -9.404 1.00 92.94 91 GLY A N 1
ATOM 760 C CA . GLY A 1 91 ? 5.259 1.095 -9.967 1.00 92.94 91 GLY A CA 1
ATOM 761 C C . GLY A 1 91 ? 6.024 -0.198 -9.730 1.00 92.94 91 GLY A C 1
ATOM 762 O O . GLY A 1 91 ? 7.207 -0.210 -10.043 1.00 92.94 91 GLY A O 1
ATOM 763 N N . PHE A 1 92 ? 5.378 -1.256 -9.231 1.00 94.31 92 PHE A N 1
ATOM 764 C CA . PHE A 1 92 ? 5.995 -2.578 -9.085 1.00 94.31 92 PHE A CA 1
ATOM 765 C C . PHE A 1 92 ? 6.688 -3.058 -10.358 1.00 94.31 92 PHE A C 1
ATOM 767 O O . PHE A 1 92 ? 6.147 -2.915 -11.456 1.00 94.31 92 PHE A O 1
ATOM 774 N N . LYS A 1 93 ? 7.858 -3.663 -10.162 1.00 93.00 93 LYS A N 1
ATOM 775 C CA . LYS A 1 93 ? 8.597 -4.459 -11.138 1.00 93.00 93 LYS A CA 1
ATOM 776 C C . LYS A 1 93 ? 8.863 -5.846 -10.586 1.00 93.00 93 LYS A C 1
ATOM 778 O O . LYS A 1 93 ? 9.072 -5.996 -9.385 1.00 93.00 93 LYS A O 1
ATOM 783 N N . LYS A 1 94 ? 9.022 -6.834 -11.469 1.00 90.25 94 LYS A N 1
ATOM 784 C CA . LYS A 1 94 ? 9.427 -8.192 -11.062 1.00 90.25 94 LYS A CA 1
ATOM 785 C C . LYS A 1 94 ? 10.695 -8.211 -10.190 1.00 90.25 94 LYS A C 1
ATOM 787 O O . LYS A 1 94 ? 10.772 -8.973 -9.233 1.00 90.25 94 LYS A O 1
ATOM 792 N N . SER A 1 95 ? 11.661 -7.328 -10.460 1.00 92.00 95 SER A N 1
ATOM 793 C CA . SER A 1 95 ? 12.888 -7.188 -9.656 1.00 92.00 95 SER A CA 1
ATOM 794 C C . SER A 1 95 ? 12.649 -6.772 -8.198 1.00 92.00 95 SER A C 1
ATOM 796 O O . SER A 1 95 ? 13.513 -6.997 -7.352 1.00 92.00 95 SER A O 1
ATOM 798 N N . ASP A 1 96 ? 11.497 -6.174 -7.889 1.00 94.06 96 ASP A N 1
ATOM 799 C CA . ASP A 1 96 ? 11.163 -5.685 -6.550 1.00 94.06 96 ASP A CA 1
ATOM 800 C C . ASP A 1 96 ? 10.708 -6.819 -5.609 1.00 94.06 96 ASP A C 1
ATOM 802 O O . ASP A 1 96 ? 10.699 -6.644 -4.387 1.00 94.06 96 ASP A O 1
ATOM 806 N N . GLU A 1 97 ? 10.369 -7.997 -6.150 1.00 92.88 97 GLU A N 1
ATOM 807 C CA . GLU A 1 97 ? 9.824 -9.142 -5.405 1.00 92.88 97 GLU A CA 1
ATOM 808 C C . GLU A 1 97 ? 10.732 -9.571 -4.242 1.00 92.88 97 GLU A C 1
ATOM 810 O O . GLU A 1 97 ? 10.276 -9.745 -3.109 1.00 92.88 97 GLU A O 1
ATOM 815 N N . THR A 1 98 ? 12.038 -9.685 -4.493 1.00 94.19 98 THR A N 1
ATOM 816 C CA . THR A 1 98 ? 13.018 -10.086 -3.474 1.00 94.19 98 THR A CA 1
ATOM 817 C C . THR A 1 98 ? 13.063 -9.098 -2.310 1.00 94.19 98 THR A C 1
ATOM 819 O O . THR A 1 98 ? 13.193 -9.504 -1.153 1.00 94.19 98 THR A O 1
ATOM 822 N N . VAL A 1 99 ? 12.944 -7.796 -2.587 1.00 94.44 99 VAL A N 1
ATOM 823 C CA . VAL A 1 99 ? 12.980 -6.765 -1.542 1.00 94.44 99 VAL A CA 1
ATOM 824 C C . VAL A 1 99 ? 11.672 -6.746 -0.75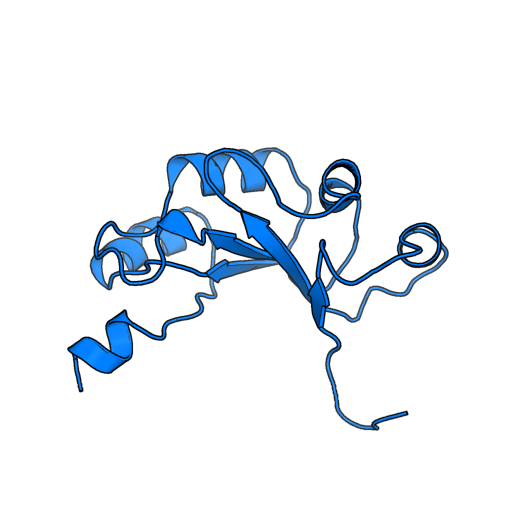2 1.00 94.44 99 VAL A C 1
ATOM 826 O O . VAL A 1 99 ? 11.712 -6.646 0.473 1.00 94.44 99 VAL A O 1
ATOM 829 N N . LEU A 1 100 ? 10.522 -6.919 -1.411 1.00 93.56 100 LEU A N 1
ATOM 830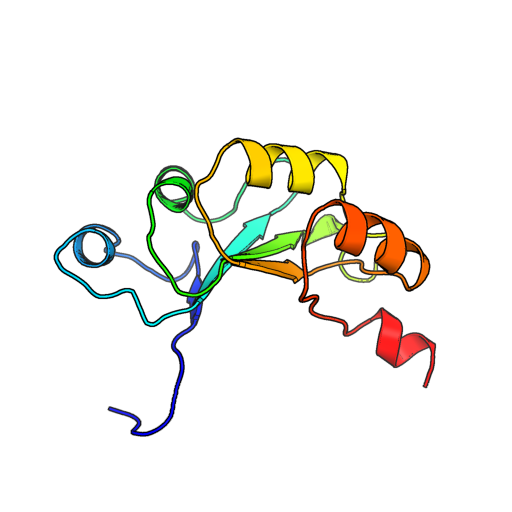 C CA . LEU A 1 100 ? 9.227 -7.041 -0.732 1.00 93.56 100 LEU A CA 1
ATOM 831 C C . LEU A 1 100 ? 9.184 -8.242 0.221 1.0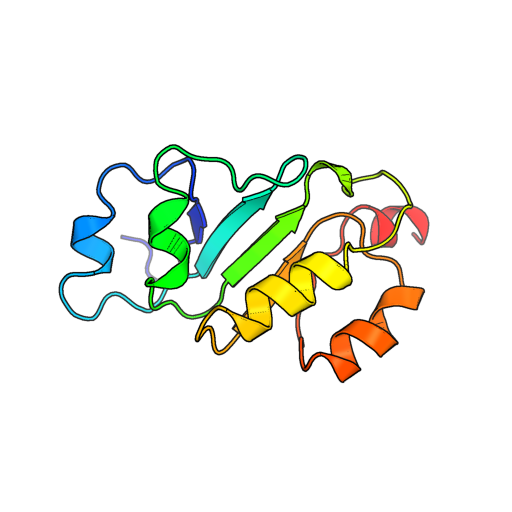0 93.56 100 LEU A C 1
ATOM 833 O O . LEU A 1 100 ? 8.757 -8.092 1.368 1.00 93.56 100 LEU A O 1
ATOM 837 N N . LYS A 1 101 ? 9.718 -9.396 -0.201 1.00 92.69 101 LYS A N 1
ATOM 838 C CA . LYS A 1 101 ? 9.859 -10.581 0.661 1.00 92.69 101 LYS A CA 1
ATOM 839 C C . LYS A 1 101 ? 10.724 -10.294 1.888 1.00 92.69 101 LYS A C 1
ATOM 841 O O . LYS A 1 101 ? 10.312 -10.606 3.002 1.00 92.69 101 LYS A O 1
ATOM 846 N N . LYS A 1 102 ? 11.881 -9.638 1.715 1.00 92.75 102 LYS A N 1
ATOM 847 C CA . LYS A 1 102 ? 12.753 -9.225 2.836 1.00 92.75 102 LYS A CA 1
ATOM 848 C C . LYS A 1 102 ? 12.058 -8.266 3.801 1.00 92.75 102 LYS A C 1
ATOM 850 O O . LYS A 1 102 ? 12.285 -8.335 5.004 1.00 92.75 102 LYS A O 1
ATOM 855 N N . LEU A 1 103 ? 11.193 -7.398 3.285 1.00 90.81 103 LEU A N 1
ATOM 856 C CA . LEU A 1 103 ? 10.368 -6.510 4.096 1.00 90.81 103 LEU A CA 1
ATOM 857 C C . LEU A 1 103 ? 9.150 -7.211 4.703 1.00 90.81 103 LEU A C 1
ATOM 859 O O . LEU A 1 103 ? 8.363 -6.527 5.345 1.00 90.81 103 LEU A O 1
ATOM 863 N N . ASN A 1 104 ? 8.967 -8.525 4.541 1.00 91.19 104 ASN A N 1
ATOM 864 C CA . ASN A 1 104 ? 7.783 -9.274 4.971 1.00 91.19 104 ASN A CA 1
ATOM 865 C C . ASN A 1 104 ? 6.475 -8.626 4.472 1.00 91.19 104 ASN A C 1
ATOM 867 O O . ASN A 1 104 ? 5.590 -8.280 5.260 1.00 91.19 104 ASN A O 1
ATOM 871 N N . ILE A 1 105 ? 6.422 -8.342 3.170 1.00 92.00 105 ILE A N 1
ATOM 872 C CA . ILE A 1 105 ? 5.251 -7.823 2.460 1.00 92.00 105 ILE A CA 1
ATOM 873 C C . ILE A 1 105 ? 4.823 -8.894 1.465 1.00 92.00 105 ILE A C 1
ATOM 875 O O . ILE A 1 105 ? 5.550 -9.190 0.518 1.00 92.00 105 ILE A O 1
ATOM 879 N N . GLY A 1 106 ? 3.661 -9.495 1.722 1.00 87.62 106 GLY A N 1
ATOM 880 C CA . GLY A 1 106 ? 3.160 -10.629 0.946 1.00 87.62 106 GLY A CA 1
ATOM 881 C C . GLY A 1 106 ? 2.333 -10.242 -0.276 1.00 87.62 106 GLY A C 1
ATOM 882 O O . GLY A 1 106 ? 2.132 -11.078 -1.149 1.00 87.62 106 GLY A O 1
ATOM 883 N N . GLU A 1 107 ? 1.858 -8.995 -0.355 1.00 94.12 107 GLU A N 1
ATOM 884 C CA . GLU A 1 107 ? 0.873 -8.586 -1.357 1.00 94.12 107 GLU A CA 1
ATOM 885 C C . GLU A 1 107 ? 1.275 -7.296 -2.082 1.00 94.12 107 GLU A C 1
ATOM 887 O O . GLU A 1 107 ? 1.718 -6.307 -1.485 1.00 94.12 107 GLU A O 1
ATOM 892 N N . VAL A 1 108 ? 1.078 -7.298 -3.400 1.00 94.69 108 VAL A N 1
ATOM 893 C CA . VAL A 1 108 ? 1.322 -6.154 -4.278 1.00 94.69 108 VAL A CA 1
ATOM 894 C C . VAL A 1 108 ? 0.244 -6.082 -5.359 1.00 94.69 108 VAL A C 1
ATOM 896 O O . VAL A 1 108 ? -0.158 -7.093 -5.928 1.00 94.69 108 VAL A O 1
ATOM 899 N N . ILE A 1 109 ? -0.238 -4.874 -5.642 1.00 93.81 109 ILE A N 1
ATOM 900 C CA . ILE A 1 109 ? -1.161 -4.596 -6.742 1.00 93.81 109 ILE A CA 1
ATOM 901 C C . ILE A 1 109 ? -0.335 -4.320 -7.997 1.00 93.81 109 ILE A C 1
ATOM 903 O O . ILE A 1 109 ? 0.344 -3.292 -8.107 1.00 93.81 109 ILE A O 1
ATOM 907 N N . CYS A 1 110 ? -0.433 -5.233 -8.960 1.00 90.12 110 CYS A N 1
ATOM 908 C CA . CYS A 1 110 ? 0.287 -5.181 -10.226 1.00 90.12 110 CYS A CA 1
ATOM 909 C C . CYS A 1 110 ? -0.691 -4.969 -11.380 1.00 90.12 110 CYS A C 1
ATOM 911 O O . CYS A 1 110 ? -1.478 -5.855 -11.693 1.00 90.12 110 CYS A O 1
ATOM 913 N N . LEU A 1 111 ? -0.615 -3.808 -12.035 1.00 87.06 111 LEU A N 1
ATOM 914 C CA . LEU A 1 111 ? -1.348 -3.541 -13.277 1.00 87.06 111 LEU A CA 1
ATOM 915 C C . LEU A 1 111 ? -0.375 -3.310 -14.433 1.00 87.06 111 LEU A C 1
ATOM 917 O O . LEU A 1 111 ? -0.245 -4.155 -15.310 1.00 87.06 111 LEU A O 1
ATOM 921 N N . SER A 1 112 ? 0.365 -2.195 -14.408 1.00 86.62 112 SER A N 1
ATOM 922 C CA . SER A 1 112 ? 1.234 -1.799 -15.525 1.00 86.62 112 SER A CA 1
ATOM 923 C C . SER A 1 112 ? 2.322 -2.822 -15.851 1.00 86.62 112 SER A C 1
ATOM 925 O O . SER A 1 112 ? 2.687 -2.952 -17.008 1.00 86.62 112 SER A O 1
ATOM 927 N N . GLU A 1 113 ? 2.853 -3.528 -14.852 1.00 88.06 113 GLU A N 1
ATOM 928 C CA . GLU A 1 113 ? 3.863 -4.564 -15.082 1.00 88.06 113 GLU A CA 1
ATOM 929 C C . GLU A 1 113 ? 3.273 -5.796 -15.768 1.00 88.06 113 GLU A C 1
ATOM 931 O O . GLU A 1 113 ? 3.874 -6.310 -16.702 1.00 88.06 113 GLU A O 1
ATOM 936 N N . VAL A 1 114 ? 2.078 -6.234 -15.360 1.00 88.19 114 VAL A N 1
ATOM 937 C CA . VAL A 1 114 ? 1.385 -7.359 -16.006 1.00 88.19 114 VAL A CA 1
ATOM 938 C C . VAL A 1 114 ? 1.095 -7.012 -17.461 1.00 88.19 114 VAL A C 1
ATOM 940 O O . VAL A 1 114 ? 1.486 -7.757 -18.346 1.00 88.19 114 VAL A O 1
ATOM 943 N N . LEU A 1 115 ? 0.514 -5.836 -17.716 1.00 87.44 115 LEU A N 1
ATOM 944 C CA . LEU A 1 115 ? 0.158 -5.394 -19.068 1.00 87.44 115 LEU A CA 1
ATOM 945 C C . LEU A 1 115 ? 1.354 -5.256 -20.026 1.00 87.44 115 LEU A C 1
ATOM 947 O O . LEU A 1 115 ? 1.155 -5.312 -21.230 1.00 87.44 115 LEU A O 1
ATOM 951 N N . ARG A 1 116 ? 2.579 -5.052 -19.524 1.00 84.50 116 ARG A N 1
ATOM 952 C CA . ARG A 1 116 ? 3.795 -5.001 -20.361 1.00 84.50 116 ARG A CA 1
ATOM 953 C C . ARG A 1 116 ? 4.358 -6.374 -20.722 1.00 84.50 116 ARG A C 1
ATOM 955 O O . ARG A 1 116 ? 5.227 -6.442 -21.580 1.00 84.50 116 ARG A O 1
ATOM 962 N N . ASN A 1 117 ? 3.945 -7.415 -20.006 1.00 82.44 117 ASN A N 1
ATOM 963 C CA . ASN A 1 117 ? 4.449 -8.779 -20.160 1.00 82.44 117 ASN A CA 1
ATOM 964 C C . ASN A 1 117 ? 3.360 -9.749 -20.664 1.00 82.44 117 ASN A C 1
ATOM 966 O O . ASN A 1 117 ? 3.589 -10.958 -20.653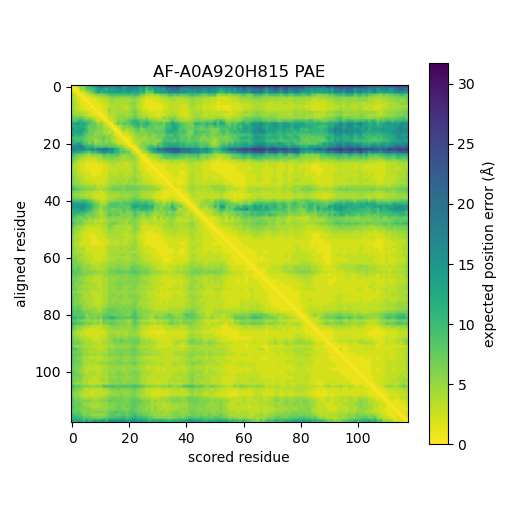 1.00 82.44 117 ASN A O 1
ATOM 970 N N . LEU A 1 118 ? 2.187 -9.227 -21.045 1.00 83.31 118 LEU A N 1
ATOM 971 C CA . LEU A 1 118 ? 1.181 -9.922 -21.854 1.00 83.31 118 LEU A CA 1
ATOM 972 C C . LEU A 1 118 ? 1.531 -9.755 -23.333 1.00 83.31 118 LEU A C 1
ATOM 974 O O . LEU A 1 118 ? 1.351 -10.744 -24.072 1.00 83.31 118 LEU A O 1
#

pLDDT: mean 86.19, std 8.88, range [54.09, 95.44]

Solvent-accessible surface area (backbone atoms only — not comparable to full-atom values): 6976 Å² total; per-residue (Å²): 132,84,92,84,79,72,54,75,48,41,37,68,76,60,88,66,62,70,55,57,75,51,77,86,62,32,82,28,34,38,36,40,46,26,49,87,98,40,61,43,38,97,51,52,86,50,61,66,77,61,62,51,59,31,37,36,47,30,31,60,76,19,45,81,59,80,68,33,55,67,59,72,60,52,51,55,47,55,78,68,36,85,70,91,34,50,30,41,29,32,17,55,43,82,83,47,52,67,57,36,53,77,66,72,38,91,44,69,56,72,56,65,52,52,68,74,72,111

Foldseek 3Di:
DDPDDAAEAELAPDDCCVVQVPPDPARHEYEWEDEDNDTDHPRSVCPQPGRHQEYEYAYAVQAVVLPADPLVSVLVSLVSHDGPAYEYEGNHDPVCVVVCVVVVHDHYDDDNRVVVVD

Nearest PDB structures (foldseek):
  6vdg-assembly1_A  TM=6.789E-01  e=2.660E-03  Thermotoga maritima
  3cwo-assembly1_X  TM=7.320E-01  e=1.104E-02  Thermotoga maritima
  3tdn-assembly1_A  TM=7.459E-01  e=2.730E-02  synthetic construct
  7qc9-assembly1_A  TM=7.276E-01  e=3.772E-02  Thermotoga maritima MSB8